Protein AF-A0A838JXJ5-F1 (afdb_monomer_lite)

Structure (mmCIF, N/CA/C/O backbone):
data_AF-A0A838JXJ5-F1
#
_entry.id   AF-A0A838JXJ5-F1
#
loop_
_atom_site.group_PDB
_atom_site.id
_atom_site.type_symbol
_atom_site.label_atom_id
_atom_site.label_alt_id
_atom_site.label_comp_id
_atom_site.label_asym_id
_atom_site.label_entity_id
_atom_site.label_seq_id
_atom_site.pdbx_PDB_ins_code
_atom_site.Cartn_x
_atom_site.Cartn_y
_atom_site.Cartn_z
_atom_site.occupancy
_atom_site.B_iso_or_equiv
_atom_site.auth_seq_id
_atom_site.auth_comp_id
_atom_site.auth_asym_id
_atom_site.auth_atom_id
_atom_site.pdbx_PDB_model_num
ATOM 1 N N . IL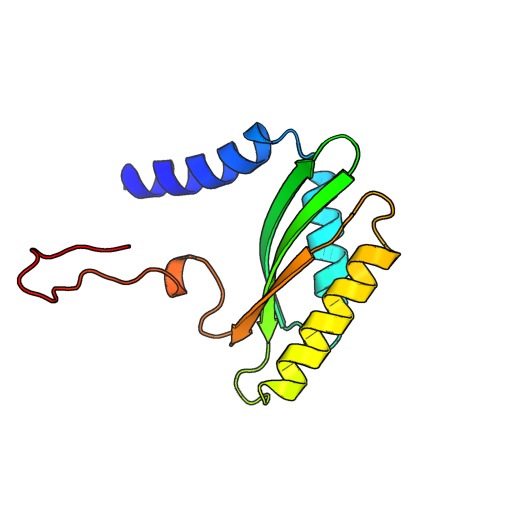E A 1 1 ? -15.762 10.972 -22.063 1.00 48.22 1 ILE A N 1
ATOM 2 C CA . ILE A 1 1 ? -15.306 9.697 -22.677 1.00 48.22 1 ILE A CA 1
ATOM 3 C C . ILE A 1 1 ? -13.840 9.784 -23.122 1.00 48.22 1 ILE A C 1
ATOM 5 O O . ILE A 1 1 ? -13.045 9.022 -22.597 1.00 48.22 1 ILE A O 1
ATOM 9 N N . LEU A 1 2 ? -13.433 10.753 -23.960 1.00 39.16 2 LEU A N 1
ATOM 10 C CA . LEU A 1 2 ? -12.014 10.954 -24.341 1.00 39.16 2 LEU A CA 1
ATOM 11 C C . LEU A 1 2 ? -11.050 11.189 -23.154 1.00 39.16 2 LEU A C 1
ATOM 13 O O . LEU A 1 2 ? -9.930 10.697 -23.180 1.00 39.16 2 LEU A O 1
ATOM 17 N N . VAL A 1 3 ? -11.493 11.875 -22.092 1.00 43.47 3 VAL A N 1
ATOM 18 C CA . VAL A 1 3 ? -10.680 12.125 -20.880 1.00 43.47 3 VAL A CA 1
ATOM 19 C C . VAL A 1 3 ? -10.408 10.842 -20.084 1.00 43.47 3 VAL A C 1
ATOM 21 O O . VAL A 1 3 ? -9.297 10.650 -19.612 1.00 43.47 3 VAL A O 1
ATOM 24 N N . ILE A 1 4 ? -11.386 9.934 -19.996 1.00 46.31 4 ILE A N 1
ATOM 25 C CA . ILE A 1 4 ? -11.260 8.671 -19.247 1.00 46.31 4 ILE A CA 1
ATOM 26 C C . ILE A 1 4 ? -10.291 7.729 -19.970 1.00 46.31 4 ILE A C 1
ATOM 28 O O . ILE A 1 4 ? -9.376 7.196 -19.357 1.00 46.31 4 ILE A O 1
ATOM 32 N N . VAL A 1 5 ? -10.413 7.608 -21.298 1.00 45.28 5 VAL A N 1
ATOM 33 C CA . VAL A 1 5 ? -9.475 6.814 -22.113 1.00 45.28 5 VAL A CA 1
ATOM 34 C C . VAL A 1 5 ? -8.054 7.383 -22.038 1.00 45.28 5 VAL A C 1
ATOM 36 O O . VAL A 1 5 ? -7.089 6.626 -22.017 1.00 45.28 5 VAL A O 1
ATOM 39 N N . TRP A 1 6 ? -7.908 8.706 -21.936 1.00 38.09 6 TRP A N 1
ATOM 40 C CA . TRP A 1 6 ? -6.605 9.338 -21.738 1.00 38.09 6 TRP A CA 1
ATOM 41 C C . TRP A 1 6 ? -6.022 9.065 -20.346 1.00 38.09 6 TRP A C 1
ATOM 43 O O . TRP A 1 6 ? -4.821 8.852 -20.235 1.00 38.09 6 TRP A O 1
ATOM 53 N N . GLN A 1 7 ? -6.845 9.008 -19.296 1.00 45.22 7 GLN A N 1
ATOM 54 C CA . GLN A 1 7 ? -6.407 8.710 -17.927 1.00 45.22 7 GLN A CA 1
ATOM 55 C C . GLN A 1 7 ? -6.013 7.239 -17.747 1.00 45.22 7 GLN A C 1
ATOM 57 O O . GLN A 1 7 ? -4.915 6.962 -17.268 1.00 45.22 7 GLN A O 1
ATOM 62 N N . SER A 1 8 ? -6.828 6.304 -18.242 1.00 47.06 8 SER A N 1
ATOM 63 C CA . SER A 1 8 ? -6.476 4.878 -18.276 1.00 47.06 8 SER A CA 1
ATOM 64 C C . SER A 1 8 ? -5.271 4.616 -19.187 1.00 47.06 8 SER A C 1
ATOM 66 O O . SER A 1 8 ? -4.397 3.818 -18.857 1.00 47.06 8 SER A O 1
ATOM 68 N N . GLY A 1 9 ? -5.178 5.344 -20.305 1.00 45.06 9 GLY A N 1
ATOM 69 C CA . GLY A 1 9 ? -4.020 5.320 -21.193 1.00 45.06 9 GLY A CA 1
ATOM 70 C C . GLY A 1 9 ? -2.753 5.811 -20.499 1.00 45.06 9 GLY A C 1
ATOM 71 O O . GLY A 1 9 ? -1.717 5.175 -20.636 1.00 45.06 9 GLY A O 1
ATOM 72 N N . LYS A 1 10 ? -2.834 6.879 -19.697 1.00 45.28 10 LYS A N 1
ATOM 73 C CA . LYS A 1 10 ? -1.700 7.428 -18.947 1.00 45.28 10 LYS A CA 1
ATOM 74 C C . LYS A 1 10 ? -1.219 6.471 -17.860 1.00 45.28 10 LYS A C 1
ATOM 76 O O . LYS A 1 10 ? -0.020 6.288 -17.777 1.00 45.28 10 LYS A O 1
ATOM 81 N N . ALA A 1 11 ? -2.112 5.804 -17.124 1.00 52.44 11 ALA A N 1
ATOM 82 C CA . ALA A 1 11 ? -1.752 4.804 -16.110 1.00 52.44 11 ALA A CA 1
ATOM 83 C C . ALA A 1 11 ? -1.002 3.589 -16.697 1.00 52.44 11 ALA A C 1
ATOM 85 O O . ALA A 1 11 ? -0.044 3.090 -16.107 1.00 52.44 11 ALA A O 1
ATOM 86 N N . VAL A 1 12 ? -1.392 3.138 -17.895 1.00 56.12 12 VAL A N 1
ATOM 87 C CA . VAL A 1 12 ? -0.640 2.121 -18.654 1.00 56.12 12 VAL A CA 1
ATOM 88 C C . VAL A 1 12 ? 0.666 2.703 -19.213 1.00 56.12 12 VAL A C 1
ATOM 90 O O . VAL A 1 12 ? 1.687 2.023 -19.230 1.00 56.12 12 VAL A O 1
ATOM 93 N N . PHE A 1 13 ? 0.671 3.975 -19.616 1.00 48.22 13 PHE A N 1
ATOM 94 C CA . PHE A 1 13 ? 1.860 4.654 -20.133 1.00 48.22 13 PHE A CA 1
ATOM 95 C C . PHE A 1 13 ? 2.908 4.935 -19.043 1.00 48.22 13 PHE A C 1
ATOM 97 O O . PHE A 1 13 ? 4.096 4.856 -19.333 1.00 48.22 13 PHE A O 1
ATOM 104 N N . THR A 1 14 ? 2.522 5.185 -17.785 1.00 50.62 14 THR A N 1
ATOM 105 C CA . THR A 1 14 ? 3.476 5.330 -16.670 1.00 50.62 14 THR A CA 1
ATOM 106 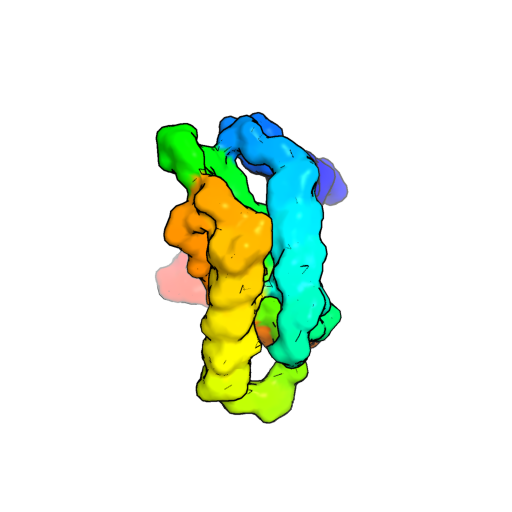C C . THR A 1 14 ? 4.205 4.017 -16.387 1.00 50.62 14 THR A C 1
ATOM 108 O O . THR A 1 14 ? 5.408 4.044 -16.155 1.00 50.62 14 THR A O 1
ATOM 111 N N . ARG A 1 15 ? 3.519 2.866 -16.503 1.00 50.75 15 ARG A N 1
ATOM 112 C CA . ARG A 1 15 ? 4.154 1.534 -16.402 1.00 50.75 15 ARG A CA 1
ATOM 113 C C . ARG A 1 15 ? 5.237 1.324 -17.466 1.00 50.75 15 ARG A C 1
ATOM 115 O O . ARG A 1 15 ? 6.238 0.681 -17.194 1.00 50.75 15 ARG A O 1
ATOM 122 N N . LEU A 1 16 ? 5.063 1.908 -18.654 1.00 51.53 16 LEU A N 1
ATOM 123 C CA . LEU A 1 16 ? 6.054 1.857 -19.735 1.00 51.53 16 LEU A CA 1
ATOM 124 C C . LEU A 1 16 ? 7.172 2.905 -19.591 1.00 51.53 16 LEU A C 1
ATOM 126 O O . LEU A 1 16 ? 8.269 2.690 -20.101 1.00 51.53 16 LEU A O 1
ATOM 130 N N . LEU A 1 17 ? 6.915 4.037 -18.927 1.00 51.09 17 LEU A N 1
ATOM 131 C CA . LEU A 1 17 ? 7.854 5.164 -18.864 1.00 51.09 17 LEU A CA 1
ATOM 132 C C . LEU A 1 17 ? 9.002 4.976 -17.863 1.00 51.09 17 LEU A C 1
ATOM 134 O O . LEU A 1 17 ? 10.078 5.514 -18.109 1.00 51.09 17 LEU A O 1
ATOM 138 N N . ASP A 1 18 ? 8.816 4.188 -16.800 1.00 60.59 18 ASP A N 1
ATOM 139 C CA . ASP A 1 18 ? 9.891 3.885 -15.836 1.00 60.59 18 ASP A CA 1
ATOM 140 C C . ASP A 1 18 ? 10.678 2.605 -16.184 1.00 60.59 18 ASP A C 1
ATOM 142 O O . ASP A 1 18 ? 11.569 2.194 -15.437 1.00 60.59 18 ASP A O 1
ATOM 146 N N . GLY A 1 19 ? 10.365 1.971 -17.324 1.00 65.00 19 GLY A N 1
ATOM 147 C CA . GLY A 1 19 ? 11.038 0.759 -17.799 1.00 65.00 19 GLY A CA 1
ATOM 148 C C . GLY A 1 19 ? 10.815 -0.470 -16.915 1.00 65.00 19 GLY A C 1
ATOM 149 O O . GLY A 1 19 ? 11.603 -1.405 -16.997 1.00 65.00 19 GLY A O 1
ATOM 150 N N . VAL A 1 20 ? 9.787 -0.458 -16.057 1.00 79.56 20 VAL A N 1
ATOM 151 C CA . VAL A 1 20 ? 9.454 -1.597 -15.197 1.00 79.56 20 VAL A CA 1
ATOM 152 C C . VAL A 1 20 ? 8.648 -2.613 -15.988 1.00 79.56 20 VAL A C 1
ATOM 154 O O . VAL A 1 20 ? 7.610 -2.311 -16.577 1.00 79.56 20 VAL A O 1
ATOM 157 N N . GLU A 1 21 ? 9.146 -3.836 -15.982 1.00 81.69 21 GLU A N 1
ATOM 158 C CA . GLU A 1 21 ? 8.555 -4.968 -16.660 1.00 81.69 21 GLU A CA 1
ATOM 159 C C . GLU A 1 21 ? 7.192 -5.329 -16.030 1.00 81.69 21 GLU A C 1
ATOM 161 O O . GLU A 1 21 ? 7.070 -5.347 -14.797 1.00 81.69 21 GLU A O 1
ATOM 166 N N . PRO A 1 22 ? 6.147 -5.626 -16.831 1.00 83.00 22 PRO A N 1
ATOM 167 C CA . PRO A 1 22 ? 4.842 -6.052 -16.314 1.00 83.00 22 PRO A CA 1
ATOM 168 C C . PRO A 1 22 ? 4.936 -7.227 -15.336 1.00 83.00 22 PRO A C 1
ATOM 170 O O . PRO A 1 22 ? 4.172 -7.301 -14.378 1.00 83.00 22 PRO A O 1
ATOM 173 N N . GLU A 1 23 ? 5.906 -8.114 -15.544 1.00 86.19 23 GLU A N 1
ATOM 174 C CA . GLU A 1 23 ? 6.190 -9.258 -14.689 1.00 86.19 23 GLU A CA 1
ATOM 175 C C . GLU A 1 23 ? 6.527 -8.834 -13.253 1.00 86.19 23 GLU A C 1
ATOM 177 O O . GLU A 1 23 ? 6.004 -9.426 -12.314 1.00 86.19 23 GLU A O 1
ATOM 182 N N . ALA A 1 24 ? 7.318 -7.772 -13.059 1.00 89.12 24 ALA A N 1
ATOM 183 C CA . ALA A 1 24 ? 7.654 -7.273 -11.724 1.00 89.12 24 ALA A CA 1
ATOM 184 C C . ALA A 1 24 ? 6.420 -6.705 -11.000 1.00 89.12 24 ALA A C 1
ATOM 186 O O . ALA A 1 24 ? 6.253 -6.889 -9.794 1.00 89.12 24 ALA A O 1
ATOM 187 N N . ILE A 1 25 ? 5.523 -6.041 -11.737 1.00 91.12 25 ILE A N 1
ATOM 188 C CA . ILE A 1 25 ? 4.251 -5.541 -11.195 1.00 91.12 25 ILE A CA 1
ATOM 189 C C . ILE A 1 25 ? 3.361 -6.704 -10.742 1.00 91.12 25 ILE A C 1
ATOM 191 O O . ILE A 1 25 ? 2.786 -6.648 -9.652 1.00 91.12 25 ILE A O 1
ATOM 195 N N . GLU A 1 26 ? 3.272 -7.765 -11.545 1.00 91.19 26 GLU A N 1
ATOM 196 C CA . GLU A 1 26 ? 2.507 -8.964 -11.197 1.00 91.19 26 GLU A CA 1
ATOM 197 C C . GLU A 1 26 ? 3.132 -9.737 -10.030 1.00 91.19 26 GLU A C 1
ATOM 199 O O . GLU A 1 26 ? 2.404 -10.206 -9.157 1.00 91.19 26 GLU A O 1
ATOM 204 N N . GLU A 1 27 ? 4.463 -9.813 -9.938 1.00 93.94 27 GLU A N 1
ATOM 205 C CA . GLU A 1 27 ? 5.152 -10.395 -8.780 1.00 93.94 27 GLU A CA 1
ATOM 206 C C . GLU A 1 27 ? 4.829 -9.638 -7.485 1.00 93.94 27 GLU A C 1
ATOM 208 O O . GLU A 1 27 ? 4.480 -10.269 -6.482 1.00 93.94 27 GLU A O 1
ATOM 213 N N . ILE A 1 28 ? 4.876 -8.299 -7.506 1.00 95.69 28 ILE A N 1
ATOM 214 C CA . ILE A 1 28 ? 4.502 -7.454 -6.358 1.00 95.69 28 ILE A CA 1
ATOM 215 C C . ILE A 1 28 ? 3.045 -7.700 -5.967 1.00 95.69 28 ILE A C 1
ATOM 217 O O . ILE A 1 28 ? 2.755 -7.984 -4.803 1.00 95.69 28 ILE A O 1
ATOM 221 N N . ARG A 1 29 ? 2.124 -7.623 -6.937 1.00 96.19 29 ARG A N 1
ATOM 222 C CA . ARG A 1 29 ? 0.691 -7.862 -6.720 1.00 96.19 29 ARG A CA 1
ATOM 223 C C . ARG A 1 29 ? 0.458 -9.232 -6.096 1.00 96.19 29 ARG A C 1
ATOM 225 O O . ARG A 1 29 ? -0.258 -9.357 -5.104 1.00 96.19 29 ARG A O 1
ATOM 232 N N . HIS A 1 30 ? 1.083 -10.257 -6.660 1.00 96.44 30 HIS A N 1
ATOM 233 C CA . HIS A 1 30 ? 0.915 -11.627 -6.218 1.00 96.44 30 HIS A CA 1
ATOM 234 C C . HIS A 1 30 ? 1.464 -11.845 -4.804 1.00 96.44 30 HIS A C 1
ATOM 236 O O . HIS A 1 30 ? 0.779 -12.445 -3.976 1.00 96.44 30 HIS A O 1
ATOM 242 N N . ALA A 1 31 ? 2.652 -11.325 -4.490 1.00 97.12 31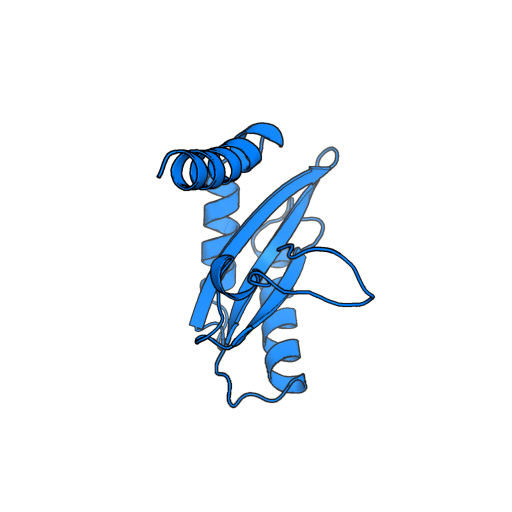 ALA A N 1
ATOM 243 C CA . ALA A 1 31 ? 3.223 -11.414 -3.149 1.00 97.12 31 ALA A CA 1
ATOM 244 C C . ALA A 1 31 ? 2.374 -10.668 -2.103 1.00 97.12 31 ALA A C 1
ATOM 246 O O . ALA A 1 31 ? 2.094 -11.233 -1.046 1.00 97.12 31 ALA A O 1
ATOM 247 N N . ALA A 1 32 ? 1.903 -9.453 -2.410 1.00 97.75 32 ALA A N 1
ATOM 248 C CA . ALA A 1 32 ? 1.040 -8.680 -1.515 1.00 97.75 32 ALA A CA 1
ATOM 249 C C . ALA A 1 32 ? -0.313 -9.373 -1.268 1.00 97.75 32 ALA A C 1
ATOM 251 O O . ALA A 1 32 ? -0.740 -9.492 -0.124 1.00 97.75 32 ALA A O 1
ATOM 252 N N . SER A 1 33 ? -0.945 -9.914 -2.317 1.00 97.62 33 SER A N 1
ATOM 253 C CA . SER A 1 33 ? -2.253 -10.591 -2.226 1.00 97.62 33 SER A CA 1
ATOM 254 C C . SER A 1 33 ? -2.264 -11.854 -1.352 1.00 97.62 33 SER A C 1
ATOM 256 O O . SER A 1 33 ? -3.323 -12.317 -0.942 1.00 97.62 33 SER A O 1
ATOM 258 N N . ARG A 1 34 ? -1.093 -12.438 -1.064 1.00 97.19 34 ARG A N 1
ATOM 259 C CA . ARG A 1 34 ? -0.965 -13.633 -0.214 1.00 97.19 34 ARG A CA 1
ATOM 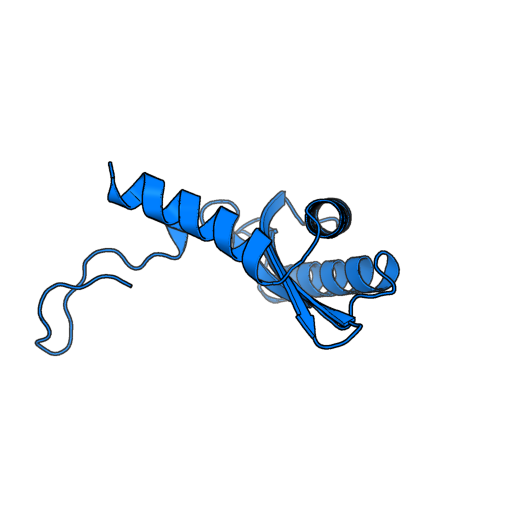260 C C . ARG A 1 34 ? -0.877 -13.318 1.279 1.00 97.19 34 ARG A C 1
ATOM 262 O O . ARG A 1 34 ? -0.867 -14.247 2.087 1.00 97.19 34 ARG A O 1
ATOM 269 N N . VAL A 1 35 ? -0.780 -12.044 1.649 1.00 98.25 35 VAL A N 1
ATOM 270 C CA . VAL A 1 35 ? -0.675 -11.620 3.046 1.00 98.25 35 VAL A CA 1
ATOM 271 C C . VAL A 1 35 ? -2.054 -11.706 3.708 1.00 98.25 35 VAL A C 1
ATOM 273 O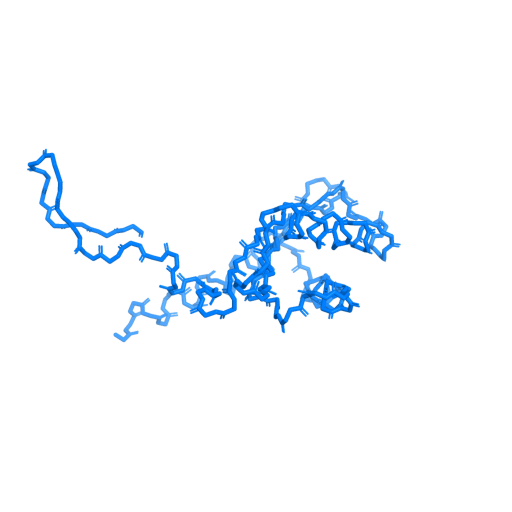 O . VAL A 1 35 ? -3.002 -11.097 3.213 1.00 98.25 35 VAL A O 1
ATOM 276 N N . PRO A 1 36 ? -2.199 -12.424 4.836 1.00 97.88 36 PRO A N 1
ATOM 277 C CA . PRO A 1 36 ? -3.457 -12.453 5.572 1.00 97.88 36 PRO A CA 1
ATOM 278 C C . PRO A 1 36 ? -3.904 -11.048 5.992 1.00 97.88 36 PRO A C 1
ATOM 280 O O . PRO A 1 36 ? -3.116 -10.283 6.544 1.00 97.88 36 PRO A O 1
ATOM 283 N N . GLY A 1 37 ? -5.178 -10.736 5.757 1.00 96.56 37 GLY A N 1
ATOM 284 C CA . GLY A 1 37 ? -5.759 -9.419 6.031 1.00 96.56 37 GLY A CA 1
ATOM 285 C C . GLY A 1 37 ? -5.761 -8.469 4.833 1.00 96.56 37 GLY A C 1
ATOM 286 O O . GLY A 1 37 ? -6.428 -7.446 4.905 1.00 96.56 37 GLY A O 1
ATOM 287 N N . VAL A 1 38 ? -5.078 -8.809 3.734 1.00 98.06 38 VAL A N 1
ATOM 288 C CA . VAL A 1 38 ? -5.266 -8.132 2.444 1.00 98.06 38 VAL A CA 1
ATOM 289 C C . VAL A 1 38 ? -6.491 -8.725 1.752 1.00 98.06 38 VAL A C 1
ATOM 291 O O . VAL A 1 38 ? -6.518 -9.919 1.456 1.00 98.06 38 VAL A O 1
ATOM 294 N N . GLU A 1 39 ? -7.495 -7.894 1.493 1.00 97.00 39 GLU A N 1
ATOM 295 C CA . GLU A 1 39 ? -8.701 -8.273 0.749 1.00 97.00 39 GLU A CA 1
ATOM 296 C C . GLU A 1 39 ? -8.554 -8.030 -0.754 1.00 97.00 39 GLU A C 1
ATOM 298 O O . GLU A 1 39 ? -9.034 -8.825 -1.562 1.00 97.00 39 GLU A O 1
ATOM 303 N N . ASP A 1 40 ? -7.850 -6.961 -1.133 1.0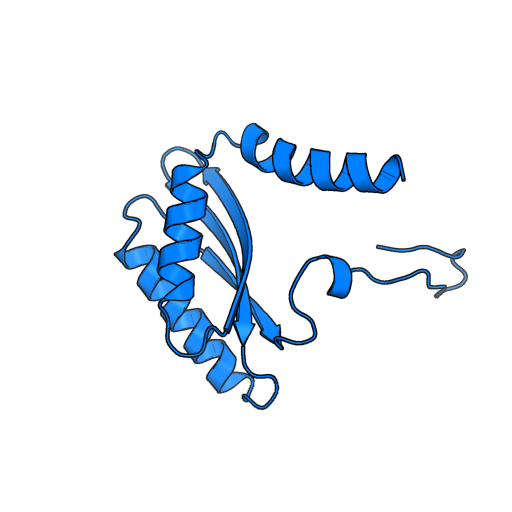0 95.31 40 ASP A N 1
ATOM 304 C CA . ASP A 1 40 ? -7.523 -6.646 -2.523 1.00 95.31 40 ASP A CA 1
ATOM 305 C C . ASP A 1 40 ? -6.206 -5.858 -2.624 1.00 95.31 40 ASP A C 1
ATOM 307 O O . ASP A 1 40 ? -5.746 -5.241 -1.664 1.00 95.31 40 ASP A O 1
ATOM 311 N N . VAL A 1 41 ? -5.592 -5.865 -3.805 1.00 95.19 41 VAL A N 1
ATOM 312 C CA . VAL A 1 41 ? -4.460 -4.997 -4.151 1.00 95.19 41 VAL A CA 1
ATOM 313 C C . VAL A 1 41 ? -4.928 -4.068 -5.265 1.00 95.19 41 VAL A C 1
ATOM 315 O O . VAL A 1 41 ? -4.837 -4.399 -6.447 1.00 95.19 41 VAL A O 1
ATOM 318 N N . SER A 1 42 ? -5.450 -2.901 -4.912 1.00 90.88 42 SER A N 1
ATOM 319 C CA . SER A 1 42 ? -6.126 -2.024 -5.875 1.00 90.88 42 SER A CA 1
ATOM 320 C C . SER A 1 42 ? -5.150 -1.395 -6.873 1.00 90.88 42 SER A C 1
ATOM 322 O O . SER A 1 42 ? -5.447 -1.267 -8.064 1.00 90.88 42 SER A O 1
ATOM 324 N N . GLU A 1 43 ? -3.935 -1.074 -6.427 1.00 89.19 43 GLU A N 1
ATOM 325 C CA . GLU A 1 43 ? -2.932 -0.428 -7.261 1.00 89.19 43 GLU A CA 1
ATOM 326 C C . GLU A 1 43 ? -1.508 -0.872 -6.920 1.00 89.19 43 GLU A C 1
ATOM 328 O O . GLU A 1 43 ? -1.137 -1.045 -5.762 1.00 89.19 43 GLU A O 1
ATOM 333 N N . VAL A 1 44 ? -0.696 -1.028 -7.968 1.00 91.75 44 VAL A N 1
ATOM 334 C CA . VAL A 1 44 ? 0.749 -1.225 -7.862 1.00 91.75 44 VAL A CA 1
ATOM 335 C C . VAL A 1 44 ? 1.425 -0.277 -8.838 1.00 91.75 44 VAL A C 1
ATOM 337 O O . VAL A 1 44 ? 1.145 -0.302 -10.046 1.00 91.75 44 VAL A O 1
ATOM 340 N N . ARG A 1 45 ? 2.338 0.530 -8.308 1.00 89.44 45 ARG A N 1
ATOM 341 C CA . ARG A 1 45 ? 3.265 1.365 -9.065 1.00 89.44 45 ARG A CA 1
ATOM 342 C C . ARG A 1 45 ? 4.675 0.997 -8.656 1.00 89.44 45 ARG A C 1
ATOM 344 O O . ARG A 1 45 ? 4.945 0.729 -7.489 1.00 89.44 45 ARG A O 1
ATOM 351 N N . ALA A 1 46 ? 5.586 0.994 -9.611 1.00 90.50 46 ALA A N 1
ATOM 352 C CA . ALA A 1 46 ? 6.984 0.776 -9.315 1.00 90.50 46 ALA A CA 1
ATOM 353 C C . ALA A 1 46 ? 7.852 1.549 -10.296 1.00 90.50 46 ALA A C 1
ATOM 355 O O . ALA A 1 46 ? 7.424 1.852 -11.408 1.00 90.50 46 ALA A O 1
ATOM 356 N N . ARG A 1 47 ? 9.073 1.856 -9.863 1.00 89.56 47 ARG A N 1
ATOM 357 C CA . ARG A 1 47 ? 10.073 2.546 -10.676 1.00 89.56 47 ARG A CA 1
ATOM 358 C C . ARG A 1 47 ? 11.477 2.079 -10.340 1.00 89.56 47 ARG A C 1
ATOM 360 O O . ARG A 1 47 ? 11.798 1.843 -9.170 1.00 89.56 47 ARG A O 1
ATOM 367 N N . TRP A 1 48 ? 12.328 1.995 -11.356 1.00 89.62 48 TRP A N 1
ATOM 368 C CA . TRP A 1 48 ? 13.747 1.713 -11.174 1.00 89.62 48 TRP A CA 1
ATOM 369 C C . TRP A 1 48 ? 14.501 2.966 -10.711 1.00 89.62 48 TRP A C 1
ATOM 371 O O . TRP A 1 48 ? 14.429 4.031 -11.321 1.00 89.62 48 TRP A O 1
ATOM 381 N N . LEU A 1 49 ? 15.268 2.830 -9.631 1.00 88.75 49 LEU A N 1
ATOM 382 C CA . LEU A 1 49 ? 16.208 3.824 -9.120 1.00 88.75 49 LEU A CA 1
ATOM 383 C C . LEU A 1 49 ? 17.615 3.215 -9.161 1.00 88.75 49 LEU A C 1
ATOM 385 O O . LEU A 1 49 ? 18.054 2.515 -8.244 1.00 88.75 49 LEU A O 1
ATOM 389 N N . GLY A 1 50 ? 18.323 3.444 -10.269 1.00 87.88 50 GLY A N 1
ATOM 390 C CA . GLY A 1 50 ? 19.582 2.756 -10.553 1.00 87.88 50 GLY A CA 1
ATOM 391 C C . GLY A 1 50 ? 19.338 1.271 -10.827 1.00 87.88 50 GLY A C 1
ATOM 392 O O . GLY A 1 50 ? 18.689 0.934 -11.806 1.00 87.88 50 GLY A O 1
ATOM 393 N N . HIS A 1 51 ? 19.858 0.394 -9.963 1.00 88.00 51 HIS A N 1
ATOM 394 C CA . HIS A 1 51 ? 19.679 -1.064 -10.065 1.00 88.00 51 HIS A CA 1
ATOM 395 C C . HIS A 1 51 ? 18.655 -1.624 -9.066 1.00 88.00 51 HIS A C 1
ATOM 397 O O . HIS A 1 51 ? 18.619 -2.833 -8.845 1.00 88.00 51 HIS A O 1
ATOM 403 N N . ARG A 1 52 ? 17.885 -0.762 -8.391 1.00 90.94 52 ARG A N 1
ATOM 404 C CA . ARG A 1 52 ? 16.898 -1.193 -7.397 1.00 90.94 52 ARG A CA 1
ATOM 405 C C . ARG A 1 52 ? 15.510 -0.690 -7.725 1.00 90.94 52 ARG A C 1
ATOM 407 O O . ARG A 1 52 ? 15.359 0.427 -8.215 1.00 90.94 52 ARG A O 1
ATOM 414 N N . LEU A 1 53 ? 14.514 -1.497 -7.400 1.00 92.94 53 LEU A N 1
ATOM 415 C CA . LEU A 1 53 ? 13.115 -1.159 -7.591 1.00 92.94 53 LEU A CA 1
ATOM 416 C C . LEU A 1 53 ? 12.571 -0.468 -6.336 1.00 92.94 53 LEU A C 1
ATOM 418 O O . LEU A 1 53 ? 12.835 -0.900 -5.213 1.00 92.94 53 LEU A O 1
ATOM 422 N N . GLN A 1 54 ? 11.807 0.601 -6.525 1.00 94.44 54 GLN A N 1
ATOM 423 C CA . GLN A 1 54 ? 10.982 1.211 -5.485 1.00 94.44 54 GLN A CA 1
ATOM 424 C C . GLN A 1 54 ? 9.519 0.996 -5.859 1.00 94.44 54 GLN A C 1
ATOM 426 O O . GLN A 1 54 ? 9.147 1.294 -6.994 1.00 94.44 54 GLN A O 1
ATOM 431 N N . ALA A 1 55 ? 8.709 0.516 -4.917 1.00 94.62 55 ALA A N 1
ATOM 432 C CA . ALA A 1 55 ? 7.288 0.265 -5.138 1.00 94.62 55 ALA A CA 1
ATOM 433 C C . ALA A 1 55 ? 6.390 1.172 -4.284 1.00 94.62 55 ALA A C 1
ATOM 435 O O . ALA A 1 55 ? 6.761 1.614 -3.194 1.00 94.62 55 ALA A O 1
ATOM 436 N N . GLU A 1 56 ? 5.189 1.408 -4.787 1.00 95.12 56 GLU A N 1
ATOM 437 C CA . GLU A 1 56 ? 4.038 1.940 -4.067 1.00 95.12 56 GLU A CA 1
ATOM 438 C C . GLU A 1 56 ? 2.884 0.963 -4.306 1.00 95.12 56 GLU A C 1
ATOM 440 O O . GLU A 1 56 ? 2.609 0.583 -5.448 1.00 95.12 56 GLU A O 1
ATOM 445 N N . VAL A 1 57 ? 2.257 0.504 -3.227 1.00 95.19 57 VAL A N 1
ATOM 446 C CA . VAL A 1 57 ? 1.225 -0.534 -3.264 1.00 95.19 57 VAL A CA 1
ATOM 447 C C . VAL A 1 57 ? 0.043 -0.072 -2.432 1.00 95.19 57 VAL A C 1
ATOM 449 O O . VAL A 1 57 ? 0.213 0.271 -1.264 1.00 95.19 57 VAL A O 1
ATOM 452 N N . ASN A 1 58 ? -1.149 -0.104 -3.013 1.00 95.88 58 ASN A N 1
ATOM 453 C CA . ASN A 1 58 ? -2.385 0.146 -2.284 1.00 95.88 58 ASN A CA 1
ATOM 454 C C . ASN A 1 58 ? -3.036 -1.207 -2.003 1.00 95.88 58 ASN A C 1
ATOM 456 O O . ASN A 1 58 ? -3.318 -1.972 -2.932 1.00 95.88 58 ASN A O 1
ATOM 460 N N . VAL A 1 59 ? -3.228 -1.513 -0.723 1.00 96.69 59 VAL A N 1
ATOM 461 C CA . VAL A 1 59 ? -3.912 -2.723 -0.270 1.00 96.69 59 VAL A CA 1
ATOM 462 C C . VAL A 1 59 ? -5.220 -2.346 0.397 1.00 96.69 59 VAL A C 1
ATOM 464 O O . VAL A 1 59 ? -5.289 -1.390 1.168 1.00 96.69 59 VAL A O 1
ATOM 467 N N . ALA A 1 60 ? -6.246 -3.122 0.096 1.00 96.94 60 ALA A N 1
ATOM 468 C CA . ALA A 1 60 ? -7.548 -3.004 0.705 1.00 96.94 60 ALA A CA 1
ATOM 469 C C . ALA A 1 60 ? -7.646 -3.956 1.900 1.00 96.94 60 ALA A C 1
ATOM 471 O O . ALA A 1 60 ? -7.227 -5.113 1.796 1.00 96.94 60 ALA A O 1
ATOM 472 N N . VAL A 1 61 ? -8.193 -3.485 3.015 1.00 97.75 61 VAL A N 1
ATOM 473 C CA . VAL A 1 61 ? -8.405 -4.275 4.235 1.00 97.75 61 VAL A CA 1
ATOM 474 C C . VAL A 1 61 ? -9.840 -4.120 4.741 1.00 97.75 61 VAL A C 1
ATOM 476 O O . VAL A 1 61 ? -10.580 -3.243 4.288 1.00 97.75 61 VAL A O 1
ATOM 479 N N . ASP A 1 62 ? -10.227 -4.967 5.692 1.00 97.06 62 ASP A N 1
ATOM 480 C CA . ASP A 1 62 ? -11.523 -4.881 6.367 1.00 97.06 62 ASP A CA 1
ATOM 481 C C . ASP A 1 62 ? -11.668 -3.506 7.070 1.00 97.06 62 ASP A C 1
ATOM 483 O O . ASP A 1 62 ? -10.800 -3.140 7.873 1.00 97.06 62 ASP A O 1
ATOM 487 N N . PRO A 1 63 ? -12.733 -2.724 6.791 1.00 96.50 63 PRO A N 1
ATOM 488 C CA . PRO A 1 63 ? -12.950 -1.401 7.386 1.00 96.50 63 PRO A CA 1
ATOM 489 C C . PRO A 1 63 ? -13.120 -1.412 8.910 1.00 96.50 63 PRO A C 1
ATOM 491 O O . PRO A 1 63 ? -12.935 -0.371 9.543 1.00 96.50 63 PRO A O 1
ATOM 494 N N . ASP A 1 64 ? -13.482 -2.551 9.505 1.00 97.31 64 ASP A N 1
ATOM 495 C CA . ASP A 1 64 ? -13.673 -2.675 10.949 1.00 97.31 64 ASP A CA 1
ATOM 496 C C . ASP A 1 64 ? -12.340 -2.893 11.695 1.00 97.31 64 ASP A C 1
ATOM 498 O O . ASP A 1 64 ? -12.304 -2.881 12.931 1.00 97.31 64 ASP A O 1
ATOM 502 N N . GLN A 1 65 ? -11.223 -3.050 10.970 1.00 95.81 65 GLN A N 1
ATOM 503 C CA . GLN A 1 65 ? -9.891 -3.111 11.567 1.00 95.81 65 GLN A CA 1
ATOM 504 C C . GLN A 1 65 ? -9.468 -1.768 12.160 1.00 95.81 65 GLN A C 1
ATOM 506 O O . GLN A 1 65 ? -9.617 -0.692 11.581 1.00 95.81 65 GLN A O 1
ATOM 511 N N . SER A 1 66 ? -8.826 -1.833 13.322 1.00 98.19 66 SER A N 1
ATOM 512 C CA . SER A 1 66 ? -8.143 -0.678 13.886 1.00 98.19 66 SER A CA 1
ATOM 513 C C . SER A 1 66 ? -6.945 -0.264 13.025 1.00 98.19 66 SER A C 1
ATOM 515 O O . SER A 1 66 ? -6.302 -1.075 12.357 1.00 98.19 66 SER A O 1
ATOM 517 N N . VAL A 1 67 ? -6.543 1.004 13.138 1.00 97.50 67 VAL A N 1
ATOM 518 C CA . VAL A 1 67 ? -5.325 1.524 12.486 1.00 97.50 67 VAL A CA 1
ATOM 519 C C . VAL A 1 67 ? -4.082 0.693 12.842 1.00 97.50 67 VAL A C 1
ATOM 521 O O . VAL A 1 67 ? -3.189 0.522 12.015 1.00 97.50 67 VAL A O 1
ATOM 524 N N . ALA A 1 68 ? -4.011 0.151 14.063 1.00 98.31 68 ALA A N 1
ATOM 525 C CA . ALA A 1 68 ? -2.900 -0.697 14.491 1.00 98.31 68 ALA A CA 1
ATOM 526 C C . ALA A 1 68 ? -2.882 -2.055 13.766 1.00 98.31 68 ALA A C 1
ATOM 528 O O . ALA A 1 68 ? -1.806 -2.541 13.412 1.00 98.31 68 ALA A O 1
ATOM 529 N N . GLU A 1 69 ? -4.053 -2.648 13.525 1.00 98.12 69 GLU A N 1
ATOM 530 C CA . GLU A 1 69 ? -4.207 -3.888 12.756 1.00 98.12 69 GLU A CA 1
ATOM 531 C C . GLU A 1 69 ? -3.900 -3.652 11.275 1.00 98.12 69 GLU A C 1
ATOM 533 O O . GLU A 1 69 ? -3.068 -4.367 10.718 1.00 98.12 69 GLU A O 1
ATOM 538 N N . GLY A 1 70 ? -4.432 -2.580 10.678 1.00 97.69 70 GLY A N 1
ATOM 539 C CA . GLY A 1 70 ? -4.090 -2.185 9.308 1.00 97.69 70 GLY A CA 1
ATOM 540 C C . GLY A 1 70 ? -2.588 -1.916 9.134 1.00 97.69 70 GLY A C 1
ATOM 541 O O . GLY A 1 70 ? -1.966 -2.376 8.176 1.00 97.69 70 GLY A O 1
ATOM 542 N N . HIS A 1 71 ? -1.945 -1.264 10.110 1.00 97.94 71 HIS A N 1
ATOM 543 C CA . HIS A 1 71 ? -0.489 -1.097 10.108 1.00 97.94 71 HIS A CA 1
ATOM 544 C C . HIS A 1 71 ? 0.256 -2.438 10.213 1.00 97.94 71 HIS A C 1
ATOM 546 O O . HIS A 1 71 ? 1.315 -2.607 9.606 1.00 97.94 71 HIS A O 1
ATOM 552 N N . ALA A 1 72 ? -0.260 -3.407 10.974 1.00 98.44 72 ALA A N 1
ATOM 553 C CA . ALA A 1 72 ? 0.327 -4.741 11.037 1.00 98.44 72 ALA A CA 1
ATOM 554 C C . ALA A 1 72 ? 0.240 -5.466 9.685 1.00 98.44 72 ALA A C 1
ATOM 556 O O . ALA A 1 72 ? 1.248 -6.040 9.268 1.00 98.44 72 ALA A O 1
ATOM 557 N N . VAL A 1 73 ? -0.890 -5.360 8.976 1.00 98.31 73 VAL A N 1
ATOM 558 C CA . VAL A 1 73 ? -1.041 -5.865 7.600 1.00 98.31 73 VAL A CA 1
ATOM 559 C C . VAL A 1 73 ? -0.025 -5.197 6.674 1.00 98.31 73 VAL A C 1
ATOM 561 O O . VAL A 1 73 ? 0.752 -5.890 6.023 1.00 98.31 73 VAL A O 1
ATOM 564 N N . ALA A 1 74 ? 0.069 -3.864 6.679 1.00 98.19 74 ALA A N 1
ATOM 565 C CA . ALA A 1 74 ? 1.027 -3.131 5.847 1.00 98.19 74 ALA A CA 1
ATOM 566 C C . ALA A 1 74 ? 2.488 -3.533 6.105 1.00 98.19 74 ALA A C 1
ATOM 568 O O . ALA A 1 74 ? 3.281 -3.670 5.169 1.00 98.19 74 ALA A O 1
ATOM 569 N N . ARG A 1 75 ? 2.860 -3.752 7.374 1.00 98.38 75 ARG A N 1
ATOM 570 C CA . ARG A 1 75 ? 4.199 -4.245 7.732 1.00 98.38 75 ARG A CA 1
ATOM 571 C C . ARG A 1 75 ? 4.459 -5.636 7.171 1.00 98.38 75 ARG A C 1
ATOM 573 O O . ARG A 1 75 ? 5.557 -5.870 6.669 1.00 98.38 75 ARG A O 1
ATOM 580 N N . GLU A 1 76 ? 3.482 -6.534 7.253 1.00 98.50 76 GLU A N 1
ATOM 581 C CA . GLU A 1 76 ? 3.629 -7.886 6.718 1.00 98.50 76 GLU A CA 1
ATOM 582 C C . GLU A 1 76 ? 3.686 -7.883 5.187 1.00 98.50 76 GLU A C 1
ATOM 584 O O . GLU A 1 76 ? 4.531 -8.566 4.617 1.00 98.50 76 GLU A O 1
ATOM 589 N N . VAL A 1 77 ? 2.900 -7.036 4.514 1.00 98.38 77 VAL A N 1
ATOM 590 C CA . VAL A 1 77 ? 3.024 -6.806 3.065 1.00 98.38 77 VAL A CA 1
ATOM 591 C C . VAL A 1 77 ? 4.438 -6.360 2.711 1.00 98.38 77 VAL A C 1
ATOM 593 O O . VAL A 1 77 ? 5.085 -6.987 1.875 1.00 98.38 77 VAL A O 1
ATOM 596 N N . ASN A 1 78 ? 4.966 -5.330 3.380 1.00 98.00 78 ASN A N 1
ATOM 597 C CA . ASN A 1 78 ? 6.331 -4.863 3.131 1.00 98.00 78 ASN A CA 1
ATOM 598 C C . ASN A 1 78 ? 7.369 -5.978 3.324 1.00 98.00 78 ASN A C 1
ATOM 600 O O . ASN A 1 78 ? 8.288 -6.132 2.521 1.00 98.00 78 ASN A O 1
ATOM 604 N N . HIS A 1 79 ? 7.215 -6.763 4.391 1.00 97.69 79 HIS A N 1
ATOM 605 C CA . HIS A 1 79 ? 8.097 -7.880 4.699 1.00 97.69 79 HIS A CA 1
ATOM 606 C C . HIS A 1 79 ? 8.055 -8.958 3.606 1.00 97.69 79 HIS A C 1
ATOM 608 O O . HIS A 1 79 ? 9.111 -9.359 3.113 1.00 97.69 79 HIS A O 1
ATOM 614 N N . GLN A 1 80 ? 6.863 -9.373 3.167 1.00 97.81 80 GLN A N 1
ATOM 615 C CA . GLN A 1 80 ? 6.702 -10.365 2.102 1.00 97.81 80 GLN A CA 1
ATOM 616 C C . GLN A 1 80 ? 7.263 -9.880 0.766 1.00 97.81 80 GLN A C 1
ATOM 618 O O . GLN A 1 80 ? 7.914 -10.662 0.070 1.00 97.81 80 GLN A O 1
ATOM 623 N N . LEU A 1 81 ? 7.066 -8.604 0.428 1.00 97.12 81 LEU A N 1
ATOM 624 C CA . LEU A 1 81 ? 7.612 -8.003 -0.787 1.00 97.12 81 LEU A CA 1
ATOM 625 C C . LEU A 1 81 ? 9.143 -8.004 -0.780 1.00 97.12 81 LEU A C 1
ATOM 627 O O . LEU A 1 81 ? 9.756 -8.473 -1.735 1.00 97.12 81 LEU A O 1
ATOM 631 N N . LEU A 1 82 ? 9.767 -7.549 0.309 1.00 96.19 82 LEU A N 1
ATOM 632 C CA . LEU A 1 82 ? 11.228 -7.546 0.444 1.00 96.19 82 LEU A CA 1
ATOM 633 C C . LEU A 1 82 ? 11.823 -8.962 0.460 1.00 96.19 82 LEU A C 1
ATOM 635 O O . LEU A 1 82 ? 12.948 -9.159 0.005 1.00 96.19 82 LEU A O 1
ATOM 639 N N . HIS A 1 83 ? 11.084 -9.951 0.970 1.00 95.56 83 HIS A N 1
ATOM 640 C CA . HIS A 1 83 ? 11.527 -11.344 0.983 1.00 95.56 83 HIS A CA 1
ATOM 641 C C . HIS A 1 83 ? 11.409 -12.019 -0.396 1.00 95.56 83 HIS A C 1
ATOM 643 O O . HIS A 1 83 ? 12.266 -12.823 -0.760 1.00 95.56 83 HIS A O 1
ATOM 649 N N . HIS A 1 84 ? 10.359 -11.716 -1.166 1.00 94.56 84 HIS A N 1
ATOM 650 C CA . HIS A 1 84 ? 10.124 -12.326 -2.481 1.00 94.56 84 HIS A CA 1
ATOM 651 C C . HIS A 1 84 ? 10.888 -11.630 -3.617 1.00 94.56 84 HIS A C 1
ATOM 653 O O . HIS A 1 84 ? 11.318 -12.306 -4.549 1.00 94.56 84 HIS A O 1
ATOM 659 N N . LEU A 1 85 ? 11.083 -10.309 -3.545 1.00 93.88 85 LEU A N 1
ATOM 660 C CA . LEU A 1 85 ? 11.713 -9.513 -4.599 1.00 93.88 85 LEU A CA 1
ATOM 661 C C . LEU A 1 85 ? 13.078 -8.995 -4.137 1.00 93.88 85 LEU A C 1
ATOM 663 O O . LEU A 1 85 ? 13.197 -7.916 -3.564 1.00 93.88 85 LEU A O 1
ATOM 667 N N . SER A 1 86 ? 14.138 -9.744 -4.438 1.00 92.75 86 SER A N 1
ATOM 668 C CA . SER A 1 86 ? 15.510 -9.417 -4.008 1.00 92.75 86 SER A CA 1
ATOM 669 C C . SER A 1 86 ? 16.054 -8.088 -4.555 1.00 92.75 86 SER A C 1
ATOM 671 O O . SER A 1 86 ? 16.990 -7.522 -3.990 1.00 92.75 86 SER A O 1
ATOM 673 N N . TYR A 1 87 ? 15.480 -7.585 -5.649 1.00 91.56 87 TYR A N 1
ATOM 674 C CA . TYR A 1 87 ? 15.827 -6.307 -6.274 1.00 91.56 87 TYR A CA 1
ATOM 675 C C . TYR A 1 87 ? 14.993 -5.122 -5.750 1.00 91.56 87 TYR A C 1
ATOM 677 O O . TYR A 1 87 ? 15.252 -3.976 -6.131 1.00 91.56 87 TYR A O 1
ATOM 685 N N . LEU A 1 88 ? 14.016 -5.365 -4.868 1.00 94.81 88 LEU A N 1
ATOM 686 C CA . LEU A 1 88 ? 13.209 -4.328 -4.232 1.00 94.81 88 LEU A CA 1
ATOM 687 C C . LEU A 1 88 ? 13.993 -3.659 -3.094 1.00 94.81 88 LEU A C 1
ATOM 689 O O . LEU A 1 88 ? 14.472 -4.312 -2.172 1.00 94.81 88 LEU A O 1
ATOM 693 N N . ASN A 1 89 ? 14.107 -2.332 -3.137 1.00 94.81 89 ASN A N 1
ATOM 694 C CA . ASN A 1 89 ? 14.719 -1.544 -2.064 1.00 94.81 89 ASN A CA 1
ATOM 695 C C . ASN A 1 89 ? 13.730 -1.235 -0.932 1.00 94.81 89 ASN A C 1
ATOM 697 O O . ASN A 1 89 ? 14.127 -1.111 0.224 1.00 94.81 89 ASN A O 1
ATOM 701 N N . GLY A 1 90 ? 12.453 -1.070 -1.274 1.00 93.38 90 GLY A N 1
ATOM 702 C CA . GLY A 1 90 ? 11.385 -0.765 -0.333 1.00 93.38 90 GLY A CA 1
ATOM 703 C C . GLY A 1 90 ? 10.051 -0.538 -1.033 1.00 93.38 90 GLY A C 1
ATOM 704 O O . GLY A 1 90 ? 10.002 -0.297 -2.244 1.00 93.38 90 GLY A O 1
ATOM 705 N N . ALA A 1 91 ? 8.980 -0.587 -0.245 1.00 95.88 91 ALA A N 1
ATOM 706 C CA . ALA A 1 91 ? 7.632 -0.262 -0.677 1.00 95.88 91 ALA A CA 1
ATOM 707 C C . ALA A 1 91 ? 6.994 0.766 0.267 1.00 95.88 91 ALA A C 1
ATOM 709 O O . ALA A 1 91 ? 7.211 0.727 1.479 1.00 95.88 91 ALA A O 1
ATOM 710 N N . VAL A 1 92 ? 6.208 1.684 -0.290 1.00 97.12 92 VAL A N 1
ATOM 711 C CA . VAL A 1 92 ? 5.210 2.443 0.474 1.00 97.12 92 VAL A CA 1
ATOM 712 C C . VAL A 1 92 ? 3.890 1.699 0.338 1.00 97.12 92 VAL A C 1
ATOM 714 O O . VAL A 1 92 ? 3.494 1.372 -0.778 1.00 97.12 92 VAL A O 1
ATOM 717 N N . ILE A 1 93 ? 3.241 1.404 1.463 1.00 97.62 93 ILE A N 1
ATOM 718 C CA . ILE A 1 93 ? 1.977 0.674 1.491 1.00 97.62 93 ILE A CA 1
ATOM 719 C C . ILE A 1 93 ? 0.892 1.630 1.967 1.00 97.62 93 ILE A C 1
ATOM 721 O O . ILE A 1 93 ? 0.943 2.092 3.110 1.00 97.62 93 ILE A O 1
ATOM 725 N N . HIS A 1 94 ? -0.068 1.916 1.094 1.00 96.06 94 HIS A N 1
ATOM 726 C CA . HIS A 1 94 ? -1.313 2.568 1.477 1.00 96.06 94 HIS A CA 1
ATOM 727 C C . HIS A 1 94 ? -2.329 1.501 1.860 1.00 96.06 94 HIS A C 1
ATOM 729 O O . HIS A 1 94 ? -2.406 0.450 1.222 1.00 96.06 94 HIS A O 1
ATOM 735 N N . VAL A 1 95 ? -3.051 1.768 2.941 1.00 96.19 95 VAL A N 1
ATOM 736 C CA . VAL A 1 95 ? -4.078 0.880 3.473 1.00 96.19 95 VAL A CA 1
ATOM 737 C C . VAL A 1 95 ? -5.399 1.604 3.341 1.00 96.19 95 VAL A C 1
ATOM 739 O O . VAL A 1 95 ? -5.607 2.617 4.010 1.00 96.19 95 VAL A O 1
ATOM 742 N N . ASP A 1 96 ? -6.260 1.049 2.502 1.00 94.38 96 ASP A N 1
ATOM 743 C CA . ASP A 1 96 ? -7.592 1.569 2.233 1.00 94.38 96 ASP A CA 1
ATOM 744 C C . ASP A 1 96 ? -8.623 0.572 2.788 1.00 94.38 96 ASP A C 1
ATOM 746 O O . ASP A 1 96 ? -8.385 -0.641 2.760 1.00 94.38 96 ASP A O 1
ATOM 750 N N . PRO A 1 97 ? -9.780 1.018 3.297 1.00 95.25 97 PRO A N 1
ATOM 751 C CA . PRO A 1 97 ? -10.887 0.102 3.532 1.00 95.25 97 PRO A CA 1
ATOM 752 C C . PRO A 1 97 ? -11.398 -0.438 2.188 1.00 95.25 97 PRO A C 1
ATOM 754 O O . PRO A 1 97 ? -11.431 0.287 1.192 1.00 95.25 97 PRO A O 1
ATOM 757 N N . VAL A 1 98 ? -11.840 -1.697 2.138 1.00 91.00 98 VAL A N 1
ATOM 758 C CA . VAL A 1 98 ? -12.249 -2.356 0.878 1.00 91.00 98 VAL A CA 1
ATOM 759 C C . VAL A 1 98 ? -13.344 -1.623 0.096 1.00 91.00 98 VAL A C 1
ATOM 761 O O . VAL A 1 98 ? -13.390 -1.706 -1.129 1.00 91.00 98 VAL A O 1
ATOM 764 N N . GLN A 1 99 ? -14.197 -0.849 0.767 1.00 89.69 99 GLN A N 1
ATOM 765 C CA . GLN A 1 99 ? -15.253 -0.064 0.122 1.00 89.69 99 GLN A CA 1
ATOM 766 C C . GLN A 1 99 ? -14.753 1.245 -0.513 1.00 89.69 99 GLN A C 1
ATOM 768 O O . GLN A 1 99 ? -15.490 1.852 -1.292 1.00 89.69 99 GLN A O 1
ATOM 773 N N . GLU A 1 100 ? -13.536 1.682 -0.188 1.00 87.50 100 GLU A N 1
ATOM 774 C CA . GLU A 1 100 ? -12.912 2.908 -0.707 1.00 87.50 100 GLU A CA 1
ATOM 775 C C . GLU A 1 100 ? -11.597 2.619 -1.446 1.00 87.50 100 GLU A C 1
ATOM 777 O O . GLU A 1 100 ? -10.804 3.521 -1.695 1.00 87.50 100 GLU A O 1
ATOM 782 N N . ALA A 1 101 ? -11.355 1.363 -1.822 1.00 83.44 101 ALA A N 1
ATOM 783 C CA . ALA A 1 101 ? -10.138 0.975 -2.514 1.00 83.44 101 ALA A CA 1
ATOM 784 C C . ALA A 1 101 ? -10.129 1.452 -3.980 1.00 83.44 101 ALA A C 1
ATOM 786 O O . ALA A 1 101 ? -11.082 1.254 -4.733 1.00 83.44 101 ALA A O 1
ATOM 787 N N . GLY A 1 102 ? -8.996 2.006 -4.420 1.00 78.44 102 GLY A N 1
ATOM 788 C CA . GLY A 1 102 ? -8.731 2.346 -5.823 1.00 78.44 102 GLY A CA 1
ATOM 789 C C . GLY A 1 102 ? -8.847 3.836 -6.162 1.00 78.44 102 GLY A C 1
ATOM 790 O O . GLY A 1 102 ? -9.452 4.631 -5.448 1.00 78.44 102 GLY A O 1
ATOM 791 N N . GLU A 1 103 ? -8.253 4.234 -7.295 1.00 70.81 103 GLU A N 1
ATOM 792 C CA . GLU A 1 103 ? -8.048 5.652 -7.649 1.00 70.81 103 GLU A CA 1
ATOM 793 C C . GLU A 1 103 ? -9.331 6.493 -7.722 1.00 70.81 103 GLU A C 1
ATOM 795 O O . GLU A 1 103 ? -9.287 7.707 -7.519 1.00 70.81 103 GLU A O 1
ATOM 800 N N . GLU A 1 104 ? -10.475 5.886 -8.045 1.00 70.88 104 GLU A N 1
ATOM 801 C CA . GLU A 1 104 ? -11.739 6.622 -8.151 1.00 70.88 104 GLU A CA 1
ATOM 802 C C . GLU A 1 104 ? -12.223 7.143 -6.795 1.00 70.88 104 GLU A C 1
ATOM 804 O O . GLU A 1 104 ? -12.794 8.232 -6.737 1.00 70.88 104 GLU A O 1
ATOM 809 N N . HIS A 1 105 ? -11.937 6.410 -5.719 1.00 71.38 105 HIS A N 1
ATOM 810 C CA . HIS A 1 105 ? -12.336 6.758 -4.358 1.00 71.38 105 HIS A CA 1
ATOM 811 C C . HIS A 1 105 ? -11.420 7.816 -3.728 1.00 71.38 105 HIS A C 1
ATOM 813 O O . HIS A 1 105 ? -11.853 8.572 -2.864 1.00 71.38 105 HIS A O 1
ATOM 819 N N . HIS A 1 106 ? -10.182 7.943 -4.216 1.00 69.50 106 HIS A N 1
ATOM 820 C CA . HIS A 1 106 ? -9.220 8.951 -3.749 1.00 69.50 106 HIS A CA 1
ATOM 821 C C . HIS A 1 106 ? -9.332 10.294 -4.484 1.00 69.50 106 HIS A C 1
ATOM 823 O O . HIS A 1 106 ? -8.631 11.249 -4.145 1.00 69.50 106 HIS A O 1
ATOM 829 N N . ARG A 1 107 ? -10.206 10.393 -5.493 1.00 74.00 107 ARG A N 1
ATOM 830 C CA . ARG A 1 107 ? -10.433 11.642 -6.219 1.00 74.00 107 ARG A CA 1
ATOM 831 C C . ARG A 1 107 ? -11.327 12.563 -5.402 1.00 74.00 107 ARG A C 1
ATOM 833 O O . ARG A 1 107 ? -12.488 12.247 -5.136 1.00 74.00 107 ARG A O 1
ATOM 840 N N . ILE A 1 108 ? -10.839 13.763 -5.104 1.00 75.12 108 ILE A N 1
ATOM 841 C CA . ILE A 1 108 ? -11.685 14.792 -4.515 1.00 75.12 108 ILE A CA 1
ATOM 842 C C . ILE A 1 108 ? -12.542 15.361 -5.641 1.00 75.12 108 ILE A C 1
ATOM 844 O O . ILE A 1 108 ? -12.080 16.082 -6.534 1.00 75.12 108 ILE A O 1
ATOM 848 N N . THR A 1 109 ? -13.823 14.997 -5.608 1.00 77.06 109 THR A N 1
ATOM 849 C CA . THR A 1 109 ? -14.812 15.486 -6.572 1.00 77.06 109 THR A CA 1
ATOM 850 C C . THR A 1 109 ? -14.914 17.017 -6.541 1.00 77.06 109 THR A C 1
ATOM 852 O O . THR A 1 109 ? -14.362 17.686 -5.665 1.00 77.06 109 THR A O 1
ATOM 855 N N . SER A 1 110 ? -15.580 17.594 -7.543 1.00 81.12 110 SER A N 1
ATOM 856 C CA . SER A 1 110 ? -15.675 19.045 -7.706 1.00 81.12 110 SER A CA 1
ATOM 857 C C . SER A 1 110 ? -16.132 19.754 -6.427 1.00 81.12 110 SER A C 1
ATOM 859 O O . SER A 1 110 ? -17.272 19.600 -5.995 1.00 81.12 110 SER A O 1
ATOM 861 N N . HIS A 1 111 ? -15.246 20.569 -5.861 1.00 77.75 111 HIS A N 1
ATOM 862 C CA . HIS A 1 111 ? -15.453 21.311 -4.623 1.00 77.75 111 HIS A CA 1
ATOM 863 C C . HIS A 1 111 ? -15.026 22.778 -4.792 1.00 77.75 111 HIS A C 1
ATOM 865 O O . HIS A 1 111 ? -14.374 23.155 -5.767 1.00 77.75 111 HIS A O 1
ATOM 871 N N . SER A 1 112 ? -15.458 23.637 -3.869 1.00 83.88 112 SER A N 1
ATOM 872 C CA . SER A 1 112 ? -15.076 25.051 -3.804 1.00 83.88 112 SER A CA 1
ATOM 873 C C . SER A 1 112 ? -14.773 25.401 -2.353 1.00 83.88 112 SER A C 1
ATOM 875 O O . SER A 1 112 ? -15.557 25.081 -1.459 1.00 83.88 112 SER A O 1
ATOM 877 N N . HIS A 1 113 ? -13.626 26.033 -2.127 1.00 80.81 113 HIS A N 1
ATOM 878 C CA . HIS A 1 113 ? -13.201 26.545 -0.828 1.00 80.81 113 HIS A CA 1
ATOM 879 C C . HIS A 1 113 ? -12.337 27.797 -1.025 1.00 80.81 113 HIS A C 1
ATOM 881 O O . HIS A 1 113 ? -11.874 28.065 -2.133 1.00 80.81 113 HIS A O 1
ATOM 887 N N . ASP A 1 114 ? -12.168 28.597 0.029 1.00 82.62 114 ASP A N 1
ATOM 888 C CA . ASP A 1 114 ? -11.293 29.784 0.060 1.00 82.62 114 ASP A CA 1
ATOM 889 C C . ASP A 1 114 ? -11.528 30.809 -1.065 1.00 82.62 114 ASP A C 1
ATOM 891 O O . ASP A 1 114 ? -10.618 31.509 -1.507 1.00 82.62 114 ASP A O 1
ATOM 895 N N . GLY A 1 115 ? -12.770 30.906 -1.552 1.00 81.56 115 GLY A N 1
ATOM 896 C CA . GLY A 1 115 ? -13.129 31.794 -2.662 1.00 81.56 115 GLY A CA 1
ATOM 897 C C . GLY A 1 115 ? -12.568 31.358 -4.020 1.00 81.56 115 GLY A C 1
ATOM 898 O O . GLY A 1 115 ? -12.682 32.108 -4.991 1.00 81.56 115 GLY A O 1
ATOM 899 N N . LEU A 1 116 ? -11.983 30.160 -4.112 1.00 80.62 116 LEU A N 1
ATOM 900 C CA . LEU A 1 116 ? -11.535 29.574 -5.366 1.00 80.62 116 LEU A CA 1
ATOM 901 C C . LEU A 1 116 ? -12.729 29.031 -6.171 1.00 80.62 116 LEU A C 1
ATOM 903 O O . LEU A 1 116 ? -13.686 28.492 -5.594 1.00 80.62 116 LEU A O 1
ATOM 907 N N . PRO A 1 117 ? -12.681 29.144 -7.513 1.00 82.44 117 PRO A N 1
ATOM 908 C CA . PRO A 1 117 ? -13.690 28.555 -8.384 1.00 82.44 117 PRO A CA 1
ATOM 909 C C . PRO A 1 117 ? -13.723 27.031 -8.231 1.00 82.44 117 PRO A C 1
ATOM 911 O O . PRO A 1 117 ? -12.768 26.426 -7.749 1.00 82.44 117 PRO A O 1
ATOM 914 N N . LEU A 1 118 ? -14.830 26.419 -8.653 1.00 85.56 118 LEU A N 1
ATOM 915 C CA . LEU A 1 118 ? -15.037 24.973 -8.580 1.00 85.56 118 LEU A CA 1
ATOM 916 C C . LEU A 1 118 ? -13.866 24.216 -9.230 1.00 85.56 118 LEU A C 1
ATOM 918 O O . LEU A 1 118 ? -13.579 24.419 -10.412 1.00 85.56 118 LEU A O 1
ATOM 922 N N . HIS A 1 119 ? -13.210 23.344 -8.469 1.00 76.69 119 HIS A N 1
ATOM 923 C CA . HIS A 1 119 ? -12.067 22.554 -8.924 1.00 76.69 119 HIS A CA 1
ATOM 924 C C . HIS A 1 119 ? -12.094 21.138 -8.334 1.00 76.69 119 HIS A C 1
ATOM 926 O O . HIS A 1 119 ? -12.871 20.836 -7.433 1.00 76.69 119 HIS A O 1
ATOM 932 N N . SER A 1 120 ? -11.298 20.236 -8.903 1.00 79.62 120 SER A N 1
ATOM 933 C CA . SER A 1 120 ? -11.182 18.829 -8.500 1.00 79.62 120 SER A CA 1
ATOM 934 C C . SER A 1 120 ? -9.717 18.423 -8.550 1.00 79.62 120 SER A C 1
ATOM 936 O O . SER A 1 120 ? -9.008 18.872 -9.458 1.00 79.62 120 SER A O 1
ATOM 938 N N . HIS A 1 121 ? -9.293 17.552 -7.642 1.00 67.31 121 HIS A N 1
ATOM 939 C CA . HIS A 1 121 ? -7.933 17.025 -7.584 1.00 67.31 121 HIS A CA 1
ATOM 940 C C . HIS A 1 121 ? -7.955 15.512 -7.397 1.00 67.31 121 HIS A C 1
ATOM 942 O O . HIS A 1 121 ? -8.877 15.017 -6.709 1.00 67.31 121 HIS A O 1
#

pLDDT: mean 84.31, std 17.15, range [38.09, 98.5]

Sequence (121 aa):
ILVIVWQSGKAVFTRLLDGVEPEAIEEIRHAASRVPGVEDVSEVRARWLGHRLQAEVNVAVDPDQSVAEGHAVAREVNHQLLHHLSYLNGAVIHVDPVQEAGEEHHRITSHSHDGLPLHSH

Secondary structure (DSSP, 8-state):
-HHHHHHHHHHHHHHHHTT--HHHHHHHHHHHHTSTT--EEEEEEEEEETTEEEEEEEEEE-TTS-HHHHHHHHHHHHHHHHHH-TTEEEEEEEEEEGGG-STTTTS--SB--TTPPSB--

Radius of gyration: 16.29 Å; chains: 1; bounding box: 35×45×39 Å

Foldseek 3Di:
DVVVCVVVVVLVVQCPPQVPDVVLQVLLQVLLCPQPFFPHWQDKDWHDDPQAIEIETETAGAPPDDPVVQVVSQVVSFVSSVVRPVRHPTYHYHYHHPVQDYDVSVKAAFDDDPNDPTDID